Protein AF-A0A661NUZ7-F1 (afdb_monomer_lite)

Structure (mmCIF, N/CA/C/O backbone):
data_AF-A0A661NUZ7-F1
#
_entry.id   AF-A0A661NUZ7-F1
#
loop_
_atom_site.group_PDB
_atom_site.id
_atom_site.type_symbol
_atom_site.label_atom_id
_atom_site.label_alt_id
_atom_site.label_comp_id
_atom_site.label_asym_id
_atom_site.label_entity_id
_atom_site.label_seq_id
_atom_site.pdbx_PDB_ins_code
_atom_site.Cartn_x
_atom_site.Cartn_y
_atom_site.Cartn_z
_atom_site.occupancy
_atom_site.B_iso_or_equiv
_atom_site.auth_seq_id
_atom_site.auth_comp_id
_atom_site.auth_asym_id
_atom_site.auth_atom_id
_atom_site.pdbx_PDB_model_num
ATOM 1 N N . VAL A 1 1 ? -7.283 7.408 19.713 1.00 76.88 1 VAL A N 1
ATOM 2 C CA . VAL A 1 1 ? -5.997 7.639 19.012 1.00 76.88 1 VAL A CA 1
ATOM 3 C C . VAL A 1 1 ? -5.665 6.377 18.226 1.00 76.88 1 VAL A C 1
ATOM 5 O O . VAL A 1 1 ? -5.871 5.302 18.791 1.00 76.88 1 VAL A O 1
ATOM 8 N N . PRO A 1 2 ? -5.274 6.471 16.943 1.00 92.06 2 PRO A N 1
ATOM 9 C CA . PRO A 1 2 ? -4.850 5.308 16.167 1.00 92.06 2 PRO A CA 1
ATOM 10 C C . PRO A 1 2 ? -3.505 4.776 16.660 1.00 92.06 2 PRO A C 1
ATOM 12 O O . PRO A 1 2 ? -2.610 5.550 16.989 1.00 92.06 2 PRO A O 1
ATOM 15 N N . MET A 1 3 ? -3.364 3.454 16.671 1.00 96.44 3 MET A N 1
ATOM 16 C CA . MET A 1 3 ? -2.099 2.773 16.923 1.00 96.44 3 MET A CA 1
ATOM 17 C C . MET A 1 3 ? -1.679 2.061 15.641 1.00 96.44 3 MET A C 1
ATOM 19 O O . MET A 1 3 ? -2.258 1.041 15.268 1.00 96.44 3 MET A O 1
ATOM 23 N N . ARG A 1 4 ? -0.711 2.643 14.932 1.00 95.62 4 ARG A N 1
ATOM 24 C CA . ARG A 1 4 ? -0.187 2.114 13.669 1.00 95.62 4 ARG A CA 1
ATOM 25 C C . ARG A 1 4 ? 1.043 1.249 13.948 1.00 95.62 4 ARG A C 1
ATOM 27 O O . ARG A 1 4 ? 2.038 1.766 14.444 1.00 95.62 4 ARG A O 1
ATOM 34 N N . ALA A 1 5 ? 0.954 -0.040 13.634 1.00 93.88 5 ALA A N 1
ATOM 35 C CA . ALA A 1 5 ? 2.073 -0.979 13.639 1.00 93.88 5 ALA A CA 1
ATOM 36 C C . ALA A 1 5 ? 2.677 -1.100 12.223 1.00 93.88 5 ALA A C 1
ATOM 38 O O . ALA A 1 5 ? 2.337 -0.326 11.325 1.00 93.88 5 ALA A O 1
ATOM 39 N N . THR A 1 6 ? 3.581 -2.061 12.019 1.00 94.69 6 THR A N 1
ATOM 40 C CA . THR A 1 6 ? 4.264 -2.309 10.736 1.00 94.69 6 THR A CA 1
ATOM 41 C C . THR A 1 6 ? 3.352 -2.909 9.665 1.00 94.69 6 THR A C 1
ATOM 43 O O . THR A 1 6 ? 3.406 -2.487 8.511 1.00 94.69 6 THR A O 1
ATOM 46 N N . ASP A 1 7 ? 2.499 -3.864 10.033 1.00 95.56 7 ASP A N 1
ATOM 47 C CA . ASP A 1 7 ? 1.642 -4.633 9.116 1.00 95.56 7 ASP A CA 1
ATOM 48 C C . ASP A 1 7 ? 0.137 -4.414 9.356 1.00 95.56 7 ASP A C 1
ATOM 50 O O . ASP A 1 7 ? -0.698 -4.810 8.541 1.00 95.56 7 ASP A O 1
ATOM 54 N N . ASN A 1 8 ? -0.234 -3.737 10.446 1.00 96.31 8 ASN A N 1
ATOM 55 C CA . ASN A 1 8 ? -1.620 -3.469 10.807 1.00 96.31 8 ASN A CA 1
ATOM 56 C C . ASN A 1 8 ? -1.816 -2.094 11.463 1.00 96.31 8 ASN A C 1
ATOM 58 O O . ASN A 1 8 ? -0.887 -1.473 11.979 1.00 96.31 8 ASN A O 1
ATOM 62 N N . ILE A 1 9 ? -3.060 -1.622 11.456 1.00 97.75 9 ILE A N 1
ATOM 63 C CA . ILE A 1 9 ? -3.503 -0.436 12.185 1.00 97.75 9 ILE A CA 1
ATOM 64 C C . ILE A 1 9 ? -4.646 -0.808 13.125 1.00 97.75 9 ILE A C 1
ATOM 66 O O . ILE A 1 9 ? -5.587 -1.518 12.757 1.00 97.75 9 ILE A O 1
ATOM 70 N N . MET A 1 10 ? -4.568 -0.310 14.353 1.00 97.44 10 MET A N 1
ATOM 71 C CA . MET A 1 10 ? -5.583 -0.488 15.378 1.00 97.44 10 MET A CA 1
ATOM 72 C C . MET A 1 10 ? -6.273 0.834 15.685 1.00 97.44 10 MET A C 1
ATOM 74 O O . MET A 1 10 ? -5.633 1.855 15.948 1.00 97.44 10 MET A O 1
ATOM 78 N N . TRP A 1 11 ? -7.599 0.792 15.709 1.00 97.06 11 TRP A N 1
ATOM 79 C CA . TRP A 1 11 ? -8.438 1.932 16.046 1.00 97.06 11 TRP A CA 1
ATOM 80 C C . TRP A 1 11 ? -9.190 1.658 17.335 1.00 97.06 11 TRP A C 1
ATOM 82 O O . TRP A 1 11 ? -9.925 0.680 17.441 1.00 97.06 11 TRP A O 1
ATOM 92 N N . THR A 1 12 ? -9.032 2.554 18.306 1.00 96.88 12 THR A N 1
ATOM 93 C CA . THR A 1 12 ? -9.888 2.607 19.494 1.00 96.88 12 THR A CA 1
ATOM 94 C C . THR A 1 12 ? -10.784 3.834 19.390 1.00 96.88 12 THR A C 1
ATOM 96 O O . THR A 1 12 ? -10.294 4.967 19.424 1.00 96.88 12 THR A O 1
ATOM 99 N N . VAL A 1 13 ? -12.090 3.601 19.271 1.00 96.31 13 VAL A N 1
ATOM 100 C CA . VAL A 1 13 ? -13.126 4.637 19.202 1.00 96.3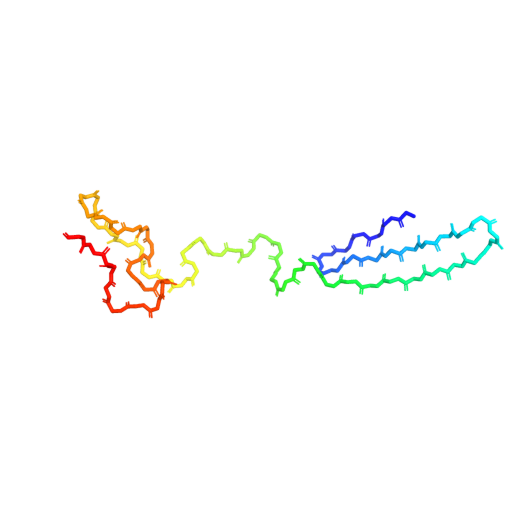1 13 VAL A CA 1
ATOM 101 C C . VAL A 1 13 ? -13.835 4.696 20.552 1.00 96.31 13 VAL A C 1
ATOM 103 O O . VAL A 1 13 ? -14.508 3.741 20.935 1.00 96.31 13 VAL A O 1
ATOM 106 N N . LYS A 1 14 ? -13.673 5.807 21.280 1.00 96.31 14 LYS A N 1
ATOM 107 C CA . LYS A 1 14 ? -14.377 6.088 22.540 1.00 96.31 14 LYS A CA 1
ATOM 108 C C . LYS A 1 14 ? -15.516 7.068 22.262 1.00 96.31 14 LYS A C 1
ATOM 110 O O . LYS A 1 14 ? -15.267 8.214 21.899 1.00 96.31 14 LYS A O 1
ATOM 115 N N . PHE A 1 15 ? -16.750 6.608 22.420 1.00 97.31 15 PHE A N 1
ATOM 116 C CA . PHE A 1 15 ? -17.957 7.410 22.252 1.00 97.31 15 PHE A CA 1
ATOM 117 C C . PHE A 1 15 ? -18.193 8.300 23.477 1.00 97.31 15 PHE A C 1
ATOM 119 O O . PHE A 1 15 ? -17.737 8.004 24.584 1.00 97.31 15 PHE A O 1
ATOM 126 N N . ARG A 1 16 ? -18.953 9.387 23.290 1.00 97.31 16 ARG A N 1
ATOM 127 C CA . ARG A 1 16 ? -19.288 10.348 24.356 1.00 97.31 16 ARG A CA 1
ATOM 128 C C . ARG A 1 16 ? -19.991 9.695 25.552 1.00 97.31 16 ARG A C 1
ATOM 130 O O . ARG A 1 16 ? -19.768 10.111 26.679 1.00 97.31 16 ARG A O 1
ATOM 137 N N . ASN A 1 17 ? -20.794 8.658 25.313 1.00 97.81 17 ASN A N 1
ATOM 138 C CA . ASN A 1 17 ? -21.483 7.885 26.352 1.00 97.81 17 ASN A CA 1
ATOM 139 C C . ASN A 1 17 ? -20.572 6.889 27.102 1.00 97.81 17 ASN A C 1
ATOM 141 O O . ASN A 1 17 ? -21.064 6.093 27.894 1.00 97.81 17 ASN A O 1
ATOM 145 N N . GLY A 1 18 ? -19.265 6.882 26.826 1.00 96.94 18 GLY A N 1
ATOM 146 C CA . GLY A 1 18 ? -18.301 5.981 27.452 1.00 96.94 18 GLY A CA 1
ATOM 147 C C . GLY A 1 18 ? -18.121 4.634 26.746 1.00 96.94 18 GLY A C 1
ATOM 148 O O . GLY A 1 18 ? -17.186 3.914 27.095 1.00 96.94 18 GLY A O 1
ATOM 149 N N . GLN A 1 19 ? -18.928 4.296 25.730 1.00 98.12 19 GLN A N 1
ATOM 150 C CA . GLN A 1 19 ? -18.736 3.062 24.962 1.00 98.12 19 GLN A CA 1
ATOM 151 C C . GLN A 1 19 ? -17.388 3.089 24.228 1.00 98.12 19 GLN A C 1
ATOM 153 O O . GLN A 1 19 ? -17.018 4.091 23.616 1.00 98.12 19 GLN A O 1
ATOM 158 N N . VAL A 1 20 ? -16.663 1.970 24.250 1.00 97.31 20 VAL A N 1
ATOM 159 C CA . VAL A 1 20 ? -15.385 1.816 23.547 1.00 97.31 20 VAL A CA 1
ATOM 160 C C . VAL A 1 20 ? -15.490 0.684 22.536 1.00 97.31 20 VAL A C 1
ATOM 162 O O . VAL A 1 20 ? -15.819 -0.443 22.900 1.00 97.31 20 VAL A O 1
ATOM 165 N N . LYS A 1 21 ? -15.166 0.970 21.273 1.00 97.38 21 LYS A N 1
ATOM 166 C CA . LYS A 1 21 ? -15.024 -0.032 20.209 1.00 97.38 21 LYS A CA 1
ATOM 167 C C . LYS A 1 21 ? -13.572 -0.119 19.755 1.00 97.38 21 LYS A C 1
ATOM 169 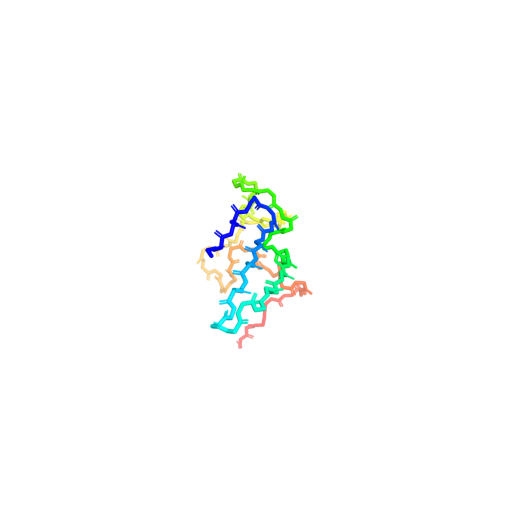O O . LYS A 1 21 ? -12.887 0.902 19.672 1.00 97.38 21 LYS A O 1
ATOM 174 N N . ARG A 1 22 ? -13.109 -1.336 19.471 1.00 97.25 22 ARG A N 1
ATOM 175 C CA . ARG A 1 22 ? -11.749 -1.619 19.001 1.00 97.25 22 ARG A CA 1
ATOM 176 C C . ARG A 1 22 ? -11.809 -2.357 17.672 1.00 97.25 22 ARG A C 1
ATOM 178 O O . ARG A 1 22 ? -12.566 -3.312 17.544 1.00 97.25 22 ARG A O 1
ATOM 185 N N . PHE A 1 23 ? -11.001 -1.914 16.720 1.00 97.38 23 PHE A N 1
ATOM 186 C CA . PHE A 1 23 ? -10.890 -2.498 15.387 1.00 97.38 23 PHE A CA 1
ATOM 187 C C . PHE A 1 23 ? -9.421 -2.718 15.048 1.00 97.38 23 PHE A C 1
ATOM 189 O O . PHE A 1 23 ? -8.562 -1.947 15.486 1.00 97.38 23 PHE A O 1
ATOM 196 N N . LYS A 1 24 ? -9.143 -3.748 14.250 1.00 97.50 24 LYS A N 1
ATOM 197 C CA . LYS A 1 24 ? -7.813 -4.049 13.723 1.00 97.50 24 LYS A CA 1
ATOM 198 C C . LYS A 1 24 ? -7.938 -4.333 12.233 1.00 97.50 24 LYS A C 1
ATOM 200 O O . LYS A 1 24 ? -8.745 -5.173 11.847 1.00 97.50 24 LYS A O 1
ATOM 205 N N . PHE A 1 25 ? -7.133 -3.651 11.429 1.00 97.75 25 PHE A N 1
ATOM 206 C CA . PHE A 1 25 ? -7.098 -3.831 9.980 1.00 97.75 25 PHE A CA 1
ATOM 207 C C . PHE A 1 25 ? -5.657 -4.069 9.517 1.00 97.75 25 PHE A C 1
ATOM 209 O O . PHE A 1 25 ? -4.761 -3.365 9.993 1.00 97.75 25 PHE A O 1
ATOM 216 N N . PRO A 1 26 ? -5.405 -5.037 8.619 1.00 97.69 26 PRO A N 1
ATOM 217 C CA . PRO A 1 26 ? -4.109 -5.153 7.958 1.00 97.69 26 PRO A CA 1
ATOM 218 C C . PRO A 1 26 ? -3.881 -3.939 7.044 1.00 97.69 26 PRO A C 1
ATOM 220 O O . PRO A 1 26 ? -4.829 -3.422 6.455 1.00 97.69 26 PRO A O 1
ATOM 223 N N . ILE A 1 27 ? -2.635 -3.474 6.938 1.00 97.44 27 ILE A N 1
ATOM 224 C CA . ILE A 1 27 ? -2.263 -2.332 6.077 1.00 97.44 27 ILE A CA 1
ATOM 225 C C . ILE A 1 27 ? -1.173 -2.665 5.061 1.00 97.44 27 ILE A C 1
ATOM 227 O O . ILE A 1 27 ? -1.021 -1.939 4.082 1.00 97.44 27 ILE A O 1
ATOM 231 N N . ARG A 1 28 ? -0.402 -3.732 5.284 1.00 96.69 2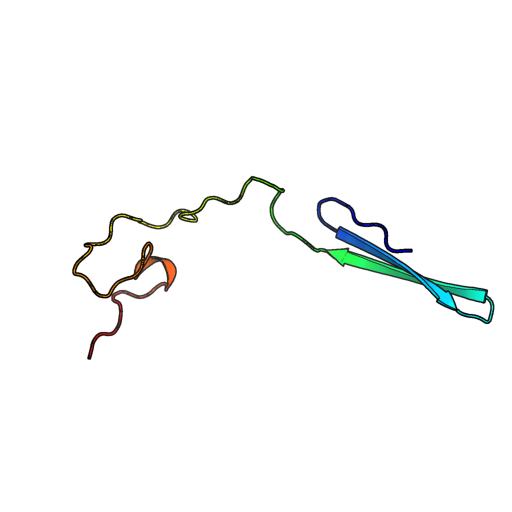8 ARG A N 1
ATOM 232 C CA . ARG A 1 28 ? 0.632 -4.209 4.363 1.00 96.69 28 ARG A CA 1
ATOM 233 C C . ARG A 1 28 ? 0.701 -5.728 4.398 1.00 96.69 28 ARG A C 1
ATOM 235 O O . ARG A 1 28 ? 0.544 -6.329 5.455 1.00 96.69 28 ARG A O 1
ATOM 242 N N . THR A 1 29 ? 0.962 -6.320 3.240 1.00 95.88 29 THR A N 1
ATOM 243 C CA . THR A 1 29 ? 1.227 -7.757 3.074 1.00 95.88 29 THR A CA 1
ATOM 244 C C . THR A 1 29 ? 2.718 -8.060 2.916 1.00 95.88 29 THR A C 1
ATOM 246 O O . THR A 1 29 ? 3.120 -9.213 3.020 1.00 95.88 29 THR A O 1
ATOM 249 N N . THR A 1 30 ? 3.542 -7.032 2.694 1.00 94.44 30 THR A N 1
ATOM 250 C CA . THR A 1 30 ? 4.998 -7.125 2.551 1.00 94.44 30 THR A CA 1
ATOM 251 C C . THR A 1 30 ? 5.709 -6.180 3.529 1.00 94.44 30 THR A C 1
ATOM 253 O O . THR A 1 30 ? 5.140 -5.151 3.919 1.00 94.44 30 THR A O 1
ATOM 256 N N . PRO A 1 31 ? 6.944 -6.502 3.965 1.00 96.06 31 PRO A N 1
ATOM 257 C CA . PRO A 1 31 ? 7.689 -5.643 4.878 1.00 96.06 31 PRO A CA 1
ATOM 258 C C . PRO A 1 31 ? 8.062 -4.293 4.258 1.00 96.06 31 PRO A C 1
ATOM 260 O O . PRO A 1 31 ? 8.263 -4.158 3.050 1.00 96.06 31 PRO A O 1
ATOM 263 N N . GLU A 1 32 ? 8.214 -3.284 5.113 1.00 95.50 32 GLU A N 1
ATOM 264 C CA . GLU A 1 32 ? 8.705 -1.975 4.691 1.00 95.50 32 GLU A CA 1
ATOM 265 C C . GLU A 1 32 ? 10.117 -2.064 4.101 1.00 95.50 32 GLU A C 1
ATOM 267 O O . GLU A 1 32 ? 10.970 -2.784 4.616 1.00 95.50 32 GLU A O 1
ATOM 272 N N . GLY A 1 33 ? 10.361 -1.330 3.011 1.00 96.06 33 GLY A N 1
ATOM 273 C CA . GLY A 1 33 ? 11.672 -1.283 2.360 1.00 96.06 33 GLY A CA 1
ATOM 274 C C . GLY A 1 33 ? 12.068 -2.561 1.613 1.00 96.06 33 GLY A C 1
ATOM 275 O O . GLY A 1 33 ? 13.226 -2.697 1.234 1.00 96.06 33 GLY A O 1
ATOM 276 N N . LYS A 1 34 ? 11.137 -3.504 1.409 1.00 96.06 34 LYS A N 1
ATOM 277 C CA . LYS A 1 34 ? 11.370 -4.759 0.669 1.00 96.06 34 LYS A CA 1
ATOM 278 C C . LYS A 1 34 ? 10.668 -4.824 -0.690 1.00 96.06 34 LYS A C 1
ATOM 280 O O . LYS A 1 34 ? 10.599 -5.893 -1.278 1.00 96.06 34 LYS A O 1
ATOM 285 N N . ALA A 1 35 ? 10.118 -3.712 -1.178 1.00 94.75 35 ALA A N 1
ATOM 286 C CA . ALA A 1 35 ? 9.532 -3.669 -2.514 1.00 94.75 35 ALA A CA 1
ATOM 287 C C . ALA A 1 35 ? 10.639 -3.766 -3.575 1.00 94.75 35 ALA A C 1
ATOM 289 O O . ALA A 1 35 ? 11.560 -2.950 -3.579 1.00 94.75 35 ALA A O 1
ATOM 290 N N . GLU A 1 36 ? 10.535 -4.748 -4.466 1.00 94.38 36 GLU A N 1
ATOM 291 C CA . GLU A 1 36 ? 11.419 -4.895 -5.622 1.00 94.38 36 GLU A CA 1
ATOM 292 C C . GLU A 1 36 ? 10.830 -4.113 -6.805 1.00 94.38 36 GLU A C 1
ATOM 294 O O . GLU A 1 36 ? 9.710 -4.422 -7.212 1.00 94.38 36 GLU A O 1
ATOM 299 N N . PRO A 1 37 ? 11.530 -3.108 -7.368 1.00 93.69 37 PRO A N 1
ATOM 300 C CA . PRO A 1 37 ? 10.950 -2.227 -8.386 1.00 93.69 37 PRO A CA 1
ATOM 301 C C . PRO A 1 37 ? 10.438 -2.949 -9.636 1.00 93.69 37 PRO A C 1
ATOM 303 O O . PRO A 1 37 ? 9.371 -2.614 -10.139 1.00 93.69 37 PRO A O 1
ATOM 306 N N . ALA A 1 38 ? 11.174 -3.956 -10.114 1.00 95.00 38 ALA A N 1
ATOM 307 C CA . ALA A 1 38 ? 10.759 -4.766 -11.258 1.00 95.00 38 ALA A CA 1
ATOM 308 C C . ALA A 1 38 ? 9.722 -5.839 -10.882 1.00 95.00 38 ALA A C 1
ATOM 310 O O . ALA A 1 38 ? 9.080 -6.406 -11.759 1.00 95.00 38 ALA A O 1
ATOM 311 N N . GLY A 1 39 ? 9.546 -6.141 -9.590 1.00 92.81 39 GLY A N 1
ATOM 312 C CA . GLY A 1 39 ? 8.594 -7.150 -9.119 1.00 92.81 39 GLY A CA 1
ATOM 313 C C . GLY A 1 39 ? 8.822 -8.558 -9.682 1.00 92.81 39 GLY A C 1
ATOM 314 O O . GLY A 1 39 ? 7.871 -9.334 -9.730 1.00 92.81 39 GLY A O 1
ATOM 315 N N . GLY A 1 40 ? 10.046 -8.866 -10.126 1.00 93.62 40 GLY A N 1
ATOM 316 C CA . GLY A 1 40 ? 10.409 -10.137 -10.760 1.00 93.62 40 GLY A CA 1
ATOM 317 C C . GLY A 1 40 ? 10.096 -10.242 -12.258 1.00 93.62 40 GLY A C 1
ATOM 318 O O . GLY A 1 40 ? 10.319 -11.307 -12.823 1.00 93.62 40 GLY A O 1
ATOM 319 N N . TRP A 1 41 ? 9.602 -9.177 -12.892 1.00 94.94 41 TRP A N 1
ATOM 320 C CA . TRP A 1 41 ? 9.342 -9.127 -14.334 1.00 94.94 41 TRP A CA 1
ATOM 321 C C . TRP A 1 41 ? 10.575 -8.662 -15.117 1.00 94.94 41 TRP A C 1
ATOM 323 O O . TRP A 1 41 ? 11.406 -7.918 -14.583 1.00 94.94 41 TRP A O 1
ATOM 333 N N . GLY A 1 42 ? 10.672 -9.058 -16.387 1.00 92.69 42 GLY A N 1
ATOM 334 C CA . GLY A 1 42 ? 11.663 -8.534 -17.324 1.00 92.69 42 GLY A CA 1
ATOM 335 C C . GLY A 1 42 ? 11.562 -7.015 -17.450 1.00 92.69 42 GLY A C 1
ATOM 336 O O . GLY A 1 42 ? 10.473 -6.450 -17.370 1.00 92.69 42 GLY A O 1
ATOM 337 N N . ASN A 1 43 ? 12.706 -6.346 -17.590 1.00 88.38 43 ASN A N 1
ATOM 338 C CA . ASN A 1 43 ? 12.792 -4.903 -17.371 1.00 88.38 43 ASN A CA 1
ATOM 339 C C . ASN A 1 43 ? 13.740 -4.165 -18.336 1.00 88.38 43 ASN A C 1
ATOM 341 O O . ASN A 1 43 ? 14.296 -3.117 -18.000 1.00 88.38 43 ASN A O 1
ATOM 345 N N . GLU A 1 44 ? 13.935 -4.731 -19.526 1.00 88.69 44 GLU A N 1
ATOM 346 C CA . GLU A 1 44 ? 14.809 -4.211 -20.584 1.00 88.69 44 GLU A CA 1
ATOM 347 C C . GLU A 1 44 ? 14.004 -3.914 -21.865 1.00 88.69 44 GLU A C 1
ATOM 349 O O . GLU A 1 44 ? 14.235 -4.543 -22.900 1.00 88.69 44 GLU A O 1
ATOM 354 N N . PRO A 1 45 ? 13.008 -3.006 -21.825 1.00 90.06 45 PRO A N 1
ATOM 355 C CA . PRO A 1 45 ? 12.284 -2.634 -23.031 1.00 90.06 45 PRO A CA 1
ATOM 356 C C . PRO A 1 45 ? 13.146 -1.745 -23.936 1.00 90.06 45 PRO A C 1
ATOM 358 O O . PRO A 1 45 ? 14.029 -1.016 -23.480 1.00 90.06 45 PRO A O 1
ATOM 361 N N . ASP A 1 46 ? 12.839 -1.767 -25.228 1.00 91.50 46 ASP A N 1
ATOM 362 C CA . ASP A 1 46 ? 13.383 -0.814 -26.194 1.00 91.50 46 ASP A CA 1
ATOM 363 C C . ASP A 1 46 ? 12.796 0.591 -25.954 1.00 91.50 46 ASP A C 1
ATOM 365 O O . ASP A 1 46 ? 11.593 0.735 -25.741 1.00 91.50 46 ASP A O 1
ATOM 369 N N . MET A 1 47 ? 13.635 1.631 -25.991 1.00 92.31 47 MET A 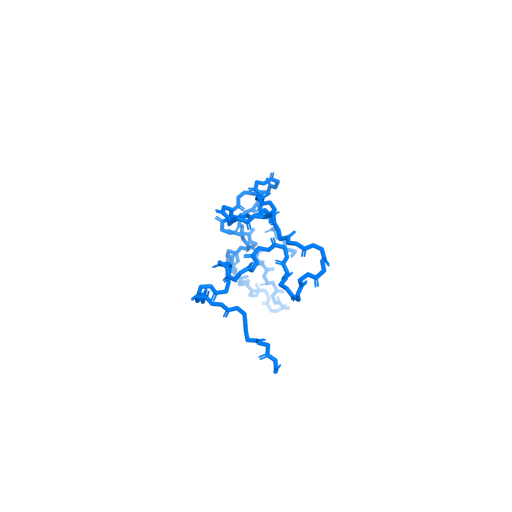N 1
ATOM 370 C CA . MET A 1 47 ? 13.229 3.020 -25.730 1.00 92.31 47 MET A CA 1
ATOM 371 C C . MET A 1 47 ? 12.291 3.585 -26.798 1.00 92.31 47 MET A C 1
ATOM 373 O O . MET A 1 47 ? 11.472 4.448 -26.489 1.00 92.31 47 MET A O 1
ATOM 377 N N . GLU A 1 48 ? 12.409 3.108 -28.037 1.00 93.94 48 GLU A N 1
ATOM 378 C CA . GLU A 1 48 ? 11.543 3.531 -29.146 1.00 93.94 48 GLU A CA 1
ATOM 379 C C . GLU A 1 48 ? 10.243 2.707 -29.208 1.00 93.94 48 GLU A C 1
ATOM 381 O O . GLU A 1 48 ? 9.327 3.013 -29.978 1.00 93.94 48 GLU A O 1
ATOM 386 N N . SER A 1 49 ? 10.145 1.647 -28.399 1.00 90.62 49 SER A N 1
ATOM 387 C CA . SER A 1 49 ? 8.969 0.786 -28.332 1.00 90.62 49 SER A CA 1
ATOM 388 C C . SER A 1 49 ? 7.857 1.430 -27.499 1.00 90.62 49 SER A C 1
ATOM 390 O O . SER A 1 49 ? 8.124 2.109 -26.509 1.00 90.62 49 SER A O 1
ATOM 392 N N . PRO A 1 50 ? 6.577 1.182 -27.832 1.00 91.06 50 PRO A N 1
ATOM 393 C CA . PRO A 1 50 ? 5.454 1.676 -27.038 1.00 91.06 50 PRO A CA 1
ATOM 394 C C . PRO A 1 50 ? 5.247 0.926 -25.709 1.00 91.06 50 PRO A C 1
ATOM 396 O O . PRO A 1 50 ? 4.320 1.265 -24.975 1.00 91.06 50 PRO A O 1
ATOM 399 N N . VAL A 1 51 ? 6.039 -0.112 -25.416 1.00 93.44 51 VAL A N 1
ATOM 400 C CA . VAL A 1 51 ? 5.895 -0.927 -24.197 1.00 93.44 51 VAL A CA 1
ATOM 401 C C . VAL A 1 51 ? 6.493 -0.219 -22.980 1.00 93.44 51 VAL A C 1
ATOM 403 O O . VAL A 1 51 ? 7.561 0.389 -23.061 1.00 93.44 51 VAL A O 1
ATOM 406 N N . LEU A 1 52 ? 5.822 -0.302 -21.830 1.00 94.19 52 LEU A N 1
ATOM 407 C CA . LEU A 1 52 ? 6.357 0.233 -20.577 1.00 94.19 52 LEU A CA 1
ATOM 408 C C . LEU A 1 52 ? 7.419 -0.694 -19.960 1.00 94.19 52 LEU A C 1
ATOM 410 O O . LEU A 1 52 ? 7.624 -1.823 -20.395 1.00 94.19 52 LEU A O 1
ATOM 414 N N . PHE A 1 53 ? 8.063 -0.209 -18.892 1.00 94.75 53 PHE A N 1
ATOM 415 C CA . PHE A 1 53 ? 9.229 -0.813 -18.231 1.00 94.75 53 PHE A CA 1
ATOM 416 C C . PHE A 1 53 ? 9.189 -2.339 -18.047 1.00 94.75 53 PHE A C 1
ATOM 418 O O . PHE A 1 53 ? 10.209 -2.977 -18.261 1.00 94.75 53 PHE A O 1
ATOM 425 N N . THR A 1 54 ? 8.050 -2.916 -17.652 1.00 95.81 54 THR A N 1
ATOM 426 C CA . THR A 1 54 ? 7.895 -4.367 -17.409 1.00 95.81 54 THR A CA 1
ATOM 427 C C . THR A 1 54 ? 6.866 -5.043 -18.314 1.00 95.81 54 THR A C 1
ATOM 429 O O . THR A 1 54 ? 6.429 -6.167 -18.056 1.00 95.81 54 THR A O 1
ATOM 432 N N . GLU A 1 55 ? 6.406 -4.347 -19.349 1.00 94.69 55 GLU A N 1
ATOM 433 C CA . GLU A 1 55 ? 5.409 -4.869 -20.278 1.00 94.69 55 GLU A CA 1
ATOM 434 C C . GLU A 1 55 ? 6.064 -5.677 -21.411 1.00 94.69 55 GLU A C 1
ATOM 436 O O . GLU A 1 55 ? 7.203 -5.402 -21.788 1.00 94.69 55 GLU A O 1
ATOM 441 N N . PRO A 1 56 ? 5.353 -6.661 -21.999 1.00 93.50 56 PRO A N 1
ATOM 442 C CA . PRO A 1 56 ? 3.972 -7.072 -21.705 1.00 93.50 56 PRO A CA 1
ATOM 443 C C . PRO A 1 56 ? 3.835 -8.020 -20.502 1.00 93.50 56 PRO A C 1
ATOM 445 O O . PRO A 1 56 ? 2.716 -8.342 -20.101 1.00 93.50 56 PRO A O 1
ATOM 448 N N . GLU A 1 57 ? 4.946 -8.472 -19.922 1.00 93.88 57 GLU A N 1
ATOM 449 C CA . GLU A 1 57 ? 4.966 -9.559 -18.939 1.00 93.88 57 GLU A CA 1
ATOM 450 C C . GLU A 1 57 ? 4.144 -9.232 -17.683 1.00 93.88 57 GLU A C 1
ATOM 452 O O . GLU A 1 57 ? 3.312 -10.034 -17.250 1.00 93.88 57 GLU A O 1
ATOM 457 N N . SER A 1 58 ? 4.275 -8.008 -17.160 1.00 94.81 58 SER A N 1
ATOM 458 C CA . SER A 1 58 ? 3.519 -7.547 -15.988 1.00 94.81 58 SER A CA 1
ATOM 459 C C . SER A 1 58 ? 2.009 -7.414 -16.234 1.00 94.81 58 SER A C 1
ATOM 461 O O . SER A 1 58 ? 1.225 -7.492 -15.283 1.00 94.81 58 SER A O 1
ATOM 463 N N . LEU A 1 59 ? 1.582 -7.297 -17.499 1.00 94.38 59 LEU A N 1
ATOM 464 C CA . LEU A 1 59 ? 0.170 -7.341 -17.900 1.00 94.38 59 LEU A CA 1
ATOM 465 C C . LEU A 1 59 ? -0.369 -8.770 -17.990 1.0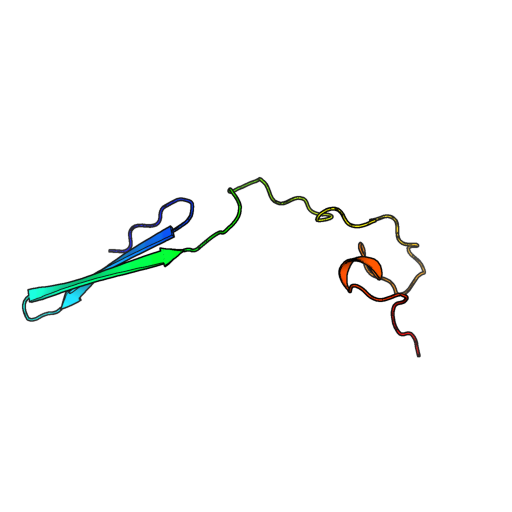0 94.38 59 LEU A C 1
ATOM 467 O O . LEU A 1 59 ? -1.585 -8.953 -18.069 1.00 94.38 59 LEU A O 1
ATOM 471 N N . LYS A 1 60 ? 0.515 -9.777 -17.979 1.00 94.06 60 LYS A N 1
ATOM 472 C CA . LYS A 1 60 ? 0.192 -11.187 -18.239 1.00 94.06 60 LYS A CA 1
ATOM 473 C C . LYS A 1 60 ? -0.468 -11.387 -19.606 1.00 94.06 60 LYS A C 1
ATOM 475 O O . LYS A 1 60 ? -1.435 -12.139 -19.733 1.00 94.06 60 LYS A O 1
ATOM 480 N N . LEU A 1 61 ? 0.045 -10.687 -20.614 1.00 92.75 61 LEU A N 1
ATOM 481 C CA . LEU A 1 61 ? -0.392 -10.784 -22.005 1.00 92.75 61 LEU A CA 1
ATOM 482 C C . LEU A 1 61 ? 0.782 -11.200 -22.891 1.00 92.75 61 LEU A C 1
ATOM 484 O O . LEU A 1 61 ? 1.928 -10.879 -22.594 1.00 92.75 61 LEU A O 1
ATOM 488 N N . ASP A 1 62 ? 0.486 -11.842 -24.020 1.00 91.06 62 ASP A N 1
ATOM 489 C CA . ASP A 1 62 ? 1.520 -12.228 -24.991 1.00 91.06 62 ASP A CA 1
ATOM 490 C C . ASP A 1 62 ? 2.156 -11.008 -25.680 1.00 91.06 62 ASP A C 1
ATOM 492 O O . ASP A 1 62 ? 3.311 -11.047 -26.097 1.00 91.06 62 ASP A O 1
ATOM 496 N N . LYS A 1 63 ? 1.394 -9.914 -25.833 1.00 90.31 63 LYS A N 1
ATOM 497 C CA . LYS A 1 63 ? 1.853 -8.650 -26.426 1.00 90.31 63 LYS A CA 1
ATOM 498 C C . LYS A 1 63 ? 1.009 -7.463 -25.963 1.00 90.31 63 LYS A C 1
ATOM 500 O O . LYS A 1 63 ? -0.190 -7.611 -25.721 1.00 90.31 63 LYS A O 1
ATOM 505 N N . VAL A 1 64 ? 1.619 -6.278 -25.917 1.00 91.56 64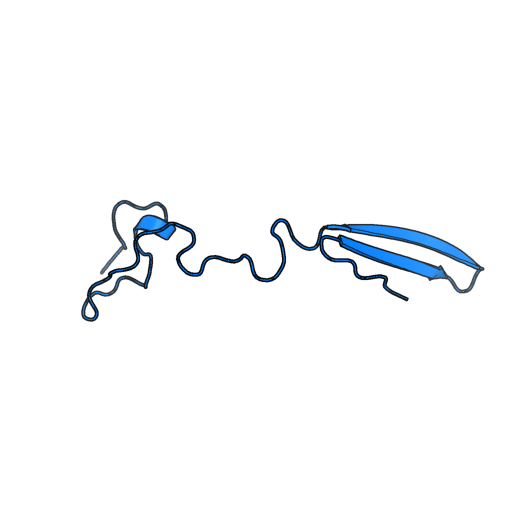 VAL A N 1
ATOM 506 C CA . VAL A 1 64 ? 0.889 -5.012 -25.749 1.00 91.56 64 VAL A CA 1
ATOM 507 C C . VAL A 1 64 ? 0.103 -4.725 -27.028 1.00 91.56 64 VAL A C 1
ATOM 509 O O . VAL A 1 64 ? 0.611 -4.908 -28.136 1.00 91.56 64 VAL A O 1
ATOM 512 N N . TRP A 1 65 ? -1.156 -4.308 -26.891 1.00 88.12 65 TRP A N 1
ATOM 513 C CA . TRP A 1 65 ? -1.954 -3.900 -28.042 1.00 88.12 65 TRP A CA 1
ATOM 514 C C . TRP A 1 65 ? -1.458 -2.557 -28.579 1.00 88.12 65 TRP A C 1
ATOM 516 O O . TRP A 1 65 ? -1.405 -1.567 -27.852 1.00 88.12 65 TRP A O 1
ATOM 526 N N . THR A 1 66 ? -1.141 -2.527 -29.868 1.00 83.44 66 THR A N 1
ATOM 527 C CA . THR A 1 66 ? -0.792 -1.323 -30.620 1.00 83.44 66 THR A CA 1
ATOM 528 C C . THR A 1 66 ? -1.741 -1.205 -31.815 1.00 83.44 66 THR A C 1
ATOM 530 O O . THR A 1 66 ? -2.188 -2.217 -32.359 1.00 83.44 66 THR A O 1
ATOM 533 N N . LYS A 1 67 ? -2.135 0.032 -32.141 1.00 74.12 67 LYS A N 1
ATOM 534 C CA . LYS A 1 67 ? -3.136 0.353 -33.171 1.00 74.12 67 LYS A CA 1
ATOM 535 C C . LYS A 1 67 ? -2.643 0.047 -34.583 1.00 74.12 67 LYS A C 1
ATOM 537 O O . LYS A 1 67 ? -1.459 0.334 -34.856 1.00 74.12 67 LYS A O 1
#

Foldseek 3Di:
DWDDDFFKIKDWDQDPVRDIDIDIDTDDPDGPPPDDPLNPAQADDDPPDPADRRPPVVVVDPHDDDD

pLDDT: mean 93.95, std 4.3, range [74.12, 98.12]

Sequence (67 aa):
VPMRATDNIMWTVKFRNGQVKRFKFPIRTTPEGKAEPAGGWGNEPDMESPVLFTEPESLKLDKVWTK

Radius of gyration: 21.51 Å; chains: 1; bounding box: 36×23×61 Å

Secondary structure (DSSP, 8-state):
-EEE-SSEEEEEEE-TTS-EEEEEEE--SS-TT---TTTTS-----TTSS--TTTTGGGTSSS----